Protein AF-A0A3R7XCB6-F1 (afdb_monomer)

Radius of gyration: 24.41 Å; Cα contacts (8 Å, |Δi|>4): 119; chains: 1; bounding box: 59×54×50 Å

Solvent-accessible surface area (backbone atoms only — not comparable to full-atom values): 9018 Å² total; per-residue (Å²): 135,62,72,48,78,48,76,48,64,90,47,89,61,41,38,38,42,35,37,28,46,83,88,40,79,77,45,79,50,74,48,49,70,89,58,87,79,68,81,88,69,86,73,88,60,43,81,72,49,77,38,75,93,75,46,28,32,34,28,41,63,86,56,99,66,63,44,82,44,51,55,91,78,55,62,70,84,78,52,98,64,59,69,76,59,45,52,54,50,53,52,52,50,51,52,51,52,52,53,51,51,50,53,54,52,57,53,54,58,56,54,61,73,59,65,83,75,71,89,82,81,93,74,92,78,85,83,76,78,74,66,65,64,61,67,70,72,70,76,122

Foldseek 3Di:
DDWDWDWDPVDVQKIKIFIDDPNHTPDIDMDGPVDDDPPPDDADWAFPAQDVVQCWTFIGRPDPGTDIGHVVNDQLVPDPDDPVVSVVVVVVVVVVVVVVVVVVVVVVVVVVVVVVPPPDDDDDDDDDPPPVVVVVPPDD

Nearest PDB structures (foldseek):
  6g63-assembly1_L  TM=7.373E-01  e=1.091E-05  Escherichia coli K-12
  6g63-assembly1_N  TM=7.487E-01  e=2.601E-05  Escherichia coli K-12
  2bx2-assembly1_L  TM=6.954E-01  e=1.838E-05  Escherichia coli
  2c4r-assembly1_L  TM=6.951E-01  e=3.279E-05  Escherichia coli
  5f6c-assembly1_B  TM=7.038E-01  e=5.212E-05  Escherichia coli K-12

Sequence (140 aa):
MKKSILVDAAHSEETRVLVLSENIIEELDFESTTKVQHKGNIYLAKVSRVEPSLRAAFVDYGNERHGFLPFSEIHPDYFQIPVSDKEKLIESTLKKNTINKEIESDLSTKKKSKNEKNENDEEEVSFNEQLNLKQASIRR

Secondary structure (DSSP, 8-state):
--EEEEEE-SSTTEEEEEEEETTEEEEEEEEETTS---TT-----EEEEEETTTTEEEEESSSSSPEEEEGGGS-GGGS-S-HHHHHHHHHHHHHHHHHHHHHHHHHHHHHHTTGGG-----------TTSHHHHSSS--

Mean predicted aligned error: 15.05 Å

pLDDT: mean 78.13, std 21.52, range [31.55, 97.75]

Structure (mmCIF, N/CA/C/O backbone):
data_AF-A0A3R7XCB6-F1
#
_entry.id   AF-A0A3R7XCB6-F1
#
loop_
_atom_site.group_PDB
_atom_site.id
_atom_site.type_symbol
_atom_site.label_atom_id
_atom_site.label_alt_id
_atom_site.label_comp_id
_atom_site.label_asym_id
_atom_site.label_entity_id
_atom_site.label_seq_id
_atom_site.pdbx_PDB_ins_code
_atom_site.Cartn_x
_atom_site.Cartn_y
_atom_site.Cartn_z
_atom_site.occupancy
_atom_site.B_iso_or_equiv
_atom_site.auth_seq_id
_atom_site.auth_comp_id
_atom_site.auth_asym_id
_atom_site.auth_atom_id
_atom_site.pdbx_PDB_model_num
ATOM 1 N N . MET A 1 1 ? 9.153 23.226 -25.471 1.00 76.88 1 MET A N 1
ATOM 2 C CA . MET A 1 1 ? 10.223 22.230 -25.259 1.00 76.88 1 MET A CA 1
ATOM 3 C C . MET A 1 1 ? 9.617 20.846 -25.390 1.00 76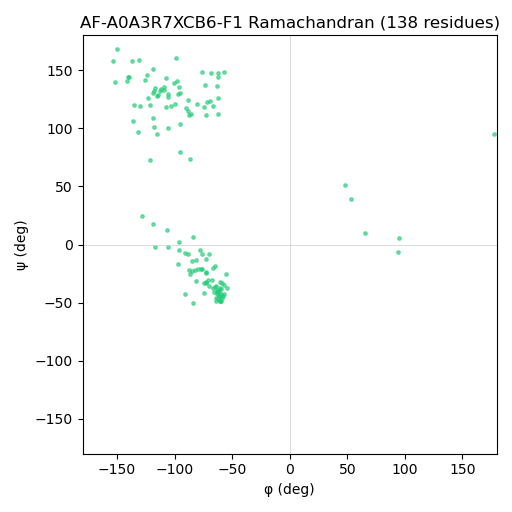.88 1 MET A C 1
ATOM 5 O O . MET A 1 1 ? 8.536 20.619 -24.852 1.00 76.88 1 MET A O 1
ATOM 9 N N . LYS A 1 2 ? 10.247 19.957 -26.159 1.00 88.19 2 LYS A N 1
ATOM 10 C CA . LYS A 1 2 ? 9.762 18.588 -26.358 1.00 88.19 2 LYS A CA 1
ATOM 11 C C . LYS A 1 2 ? 10.373 17.700 -25.279 1.00 88.19 2 LYS A C 1
ATOM 13 O O . LYS A 1 2 ? 11.591 17.556 -25.248 1.00 88.19 2 LYS A O 1
AT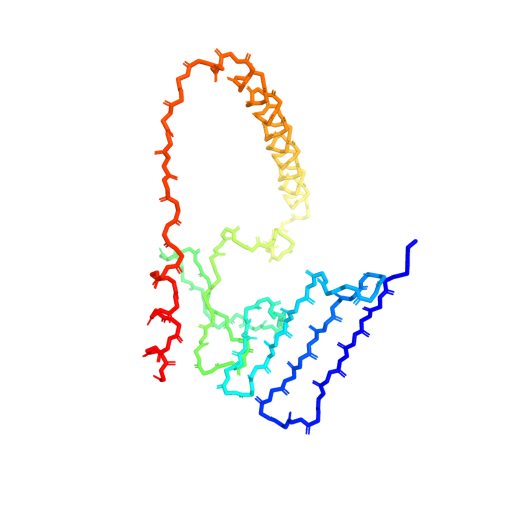OM 18 N N . LYS A 1 3 ? 9.522 17.112 -24.438 1.00 93.88 3 LYS A N 1
ATOM 19 C CA . LYS A 1 3 ? 9.913 16.036 -23.527 1.00 93.88 3 LYS A CA 1
ATOM 20 C C . LYS A 1 3 ? 9.549 14.689 -24.136 1.00 93.88 3 LYS A C 1
ATOM 22 O O . LYS A 1 3 ? 8.497 14.565 -24.767 1.00 93.88 3 LYS A O 1
ATOM 27 N N . SER A 1 4 ? 10.409 13.696 -23.974 1.00 94.19 4 SER A N 1
ATOM 28 C CA . SER A 1 4 ? 10.157 12.330 -24.438 1.00 94.19 4 SER A CA 1
ATOM 29 C C . SER A 1 4 ? 10.651 11.316 -23.424 1.00 94.19 4 SER A C 1
ATOM 31 O O . SER A 1 4 ? 11.691 11.528 -22.813 1.00 94.19 4 SER A O 1
ATOM 33 N N . ILE A 1 5 ? 9.922 10.211 -23.290 1.00 95.94 5 ILE A N 1
ATOM 34 C CA . ILE A 1 5 ? 10.299 9.081 -22.442 1.00 95.94 5 ILE A CA 1
ATOM 35 C C . ILE A 1 5 ? 10.781 7.950 -23.353 1.00 95.94 5 ILE A C 1
ATOM 37 O O . ILE A 1 5 ? 10.067 7.589 -24.291 1.00 95.94 5 ILE A O 1
ATOM 41 N N . LEU A 1 6 ? 11.976 7.411 -23.101 1.00 94.81 6 LEU A N 1
ATOM 42 C CA . LEU A 1 6 ? 12.482 6.202 -23.757 1.00 94.81 6 LEU A CA 1
ATOM 43 C C . LEU A 1 6 ? 12.514 5.055 -22.754 1.00 94.81 6 LEU A C 1
ATOM 45 O O . LEU A 1 6 ? 12.967 5.236 -21.627 1.00 94.81 6 LEU A O 1
ATOM 49 N N . VAL A 1 7 ? 12.054 3.883 -23.182 1.00 95.44 7 VAL A N 1
ATOM 50 C CA . VAL A 1 7 ? 12.048 2.661 -22.374 1.00 95.44 7 VAL A CA 1
ATOM 51 C C . VAL A 1 7 ? 12.850 1.602 -23.116 1.00 95.44 7 VAL A C 1
ATOM 53 O O . VAL A 1 7 ? 12.501 1.245 -24.242 1.00 95.44 7 VAL A O 1
ATOM 56 N N . ASP A 1 8 ? 13.918 1.120 -22.489 1.00 93.88 8 ASP A N 1
ATOM 57 C CA . ASP A 1 8 ? 14.719 -0.000 -22.971 1.00 93.88 8 ASP A CA 1
ATOM 58 C C . ASP A 1 8 ? 14.460 -1.226 -22.091 1.00 93.88 8 ASP A C 1
ATOM 60 O O . ASP A 1 8 ? 14.707 -1.209 -20.885 1.00 93.88 8 ASP A O 1
ATOM 64 N N . ALA A 1 9 ? 13.936 -2.275 -22.718 1.00 92.44 9 ALA A N 1
ATOM 65 C CA . ALA A 1 9 ? 13.635 -3.566 -22.106 1.00 92.44 9 ALA A CA 1
ATOM 66 C C . ALA A 1 9 ? 14.248 -4.723 -22.921 1.00 92.44 9 ALA A C 1
ATOM 68 O O . ALA A 1 9 ? 13.729 -5.840 -22.911 1.00 92.44 9 ALA A O 1
ATOM 69 N N . ALA A 1 10 ? 15.317 -4.459 -23.688 1.00 91.81 10 ALA A N 1
ATOM 70 C CA . ALA A 1 10 ? 15.975 -5.480 -24.505 1.00 91.81 10 ALA A CA 1
ATOM 71 C C . ALA A 1 10 ? 16.679 -6.555 -23.656 1.00 91.81 10 ALA A C 1
ATOM 73 O O . ALA A 1 10 ? 16.771 -7.713 -24.068 1.00 91.81 10 ALA A O 1
ATOM 74 N N . HIS A 1 11 ? 17.162 -6.183 -22.470 1.00 89.25 11 HIS A N 1
ATOM 75 C CA . HIS A 1 11 ? 17.780 -7.099 -21.518 1.00 89.25 11 HIS A CA 1
ATOM 76 C C . HIS A 1 11 ? 16.759 -7.540 -20.466 1.00 89.25 11 HIS A C 1
ATOM 78 O O . HIS A 1 11 ? 16.115 -6.724 -19.825 1.00 89.25 11 HIS A O 1
ATOM 84 N N . SER A 1 12 ? 16.623 -8.846 -20.234 1.00 85.69 12 SER A N 1
ATOM 85 C CA . SER A 1 12 ? 15.672 -9.378 -19.242 1.00 85.69 12 SER A CA 1
ATOM 86 C C . SER A 1 12 ? 16.096 -9.151 -17.785 1.00 85.69 12 SER A C 1
ATOM 88 O O . SER A 1 12 ? 15.325 -9.403 -16.860 1.00 85.69 12 SER A O 1
ATOM 90 N N . GLU A 1 13 ? 17.344 -8.744 -17.565 1.00 88.69 13 GLU A N 1
ATOM 91 C CA . GLU A 1 13 ? 17.924 -8.527 -16.236 1.00 88.69 13 GLU A CA 1
ATOM 92 C C . GLU A 1 13 ? 17.662 -7.111 -15.704 1.00 88.69 13 GLU A C 1
ATOM 94 O O . GLU A 1 13 ? 17.699 -6.891 -14.487 1.00 88.69 13 GLU A O 1
ATOM 99 N N . GLU A 1 14 ? 17.391 -6.163 -16.605 1.00 89.81 14 GLU A N 1
ATOM 100 C CA . GLU A 1 14 ? 17.209 -4.752 -16.288 1.00 89.81 14 GLU A CA 1
ATOM 101 C C . GLU A 1 14 ? 16.274 -4.056 -17.284 1.00 89.81 14 GLU A C 1
ATOM 103 O O . GLU A 1 14 ? 16.356 -4.258 -18.491 1.00 89.81 14 GLU A O 1
ATOM 108 N N . THR A 1 15 ? 15.406 -3.185 -16.782 1.00 91.69 15 THR A N 1
ATOM 109 C CA . THR A 1 15 ? 14.629 -2.249 -17.603 1.00 91.69 15 THR A CA 1
ATOM 110 C C . THR A 1 15 ? 15.097 -0.839 -17.297 1.00 91.69 15 THR A C 1
ATOM 112 O O . THR A 1 15 ? 15.230 -0.480 -16.128 1.00 91.69 15 THR A O 1
ATOM 115 N N . ARG A 1 16 ? 15.357 -0.032 -18.326 1.00 93.88 16 ARG A N 1
ATOM 116 C CA . ARG A 1 16 ? 15.856 1.343 -18.180 1.00 93.88 16 ARG A CA 1
ATOM 117 C C . ARG A 1 16 ? 14.840 2.327 -18.741 1.00 93.88 16 ARG A C 1
ATOM 119 O O . ARG A 1 16 ? 14.328 2.131 -19.843 1.00 93.88 16 ARG A O 1
ATOM 126 N N . VAL A 1 17 ? 14.573 3.395 -18.002 1.00 93.94 17 VAL A N 1
ATOM 127 C CA . VAL A 1 17 ? 13.654 4.465 -18.395 1.00 93.94 17 VAL A CA 1
ATOM 128 C C . VAL A 1 17 ? 14.405 5.790 -18.374 1.00 93.94 17 VAL A C 1
ATOM 130 O O . VAL A 1 17 ? 15.026 6.154 -17.381 1.00 93.94 17 VAL A O 1
ATOM 133 N N . LEU A 1 18 ? 14.354 6.508 -19.490 1.00 95.44 18 LEU A N 1
ATOM 134 C CA . LEU A 1 18 ? 15.014 7.795 -19.690 1.00 95.44 18 LEU A CA 1
ATOM 135 C C . LEU A 1 18 ? 13.965 8.870 -19.946 1.00 95.44 18 LEU A C 1
ATOM 137 O O . LEU A 1 18 ? 13.124 8.706 -20.833 1.00 95.44 18 LEU A O 1
ATOM 141 N N . VAL A 1 19 ? 14.067 10.000 -19.254 1.00 95.19 19 VAL A N 1
ATOM 142 C CA . VAL A 1 19 ? 13.328 11.222 -19.588 1.00 95.19 19 VAL A CA 1
ATOM 143 C C . VAL A 1 19 ? 14.285 12.185 -20.278 1.00 95.19 19 VAL A C 1
ATOM 145 O O . VAL A 1 19 ? 15.302 12.597 -19.723 1.00 95.19 19 VAL A O 1
ATOM 148 N N . LEU A 1 20 ? 13.956 12.538 -21.516 1.00 95.19 20 LEU A N 1
ATOM 149 C CA . LEU A 1 20 ? 14.720 13.457 -22.347 1.00 95.19 20 LEU A CA 1
ATOM 150 C C . LEU A 1 20 ? 13.988 14.787 -22.484 1.00 95.19 20 LEU A C 1
ATOM 152 O O . LEU A 1 20 ? 12.771 14.814 -22.685 1.00 95.19 20 LEU A O 1
ATOM 156 N N . SER A 1 21 ? 14.753 15.868 -22.510 1.00 94.50 21 SER A N 1
ATOM 157 C CA . SER A 1 21 ? 14.320 17.201 -22.914 1.00 94.50 21 SER A CA 1
ATOM 158 C C . SER A 1 21 ? 15.321 17.728 -23.932 1.00 94.50 21 SER A C 1
ATOM 160 O O . SER A 1 21 ? 16.512 17.785 -23.654 1.00 94.50 21 SER A O 1
ATOM 162 N N . GLU A 1 22 ? 14.866 18.025 -25.150 1.00 92.44 22 GLU A N 1
ATOM 163 C CA . GLU A 1 22 ? 15.745 18.505 -26.237 1.00 92.44 22 GLU A CA 1
ATOM 164 C C . GLU A 1 22 ? 16.964 17.595 -26.498 1.00 92.44 22 GLU A C 1
ATOM 166 O O . GLU A 1 22 ? 18.069 18.061 -26.753 1.00 92.44 22 GLU A O 1
ATOM 171 N N . ASN A 1 23 ? 16.751 16.274 -26.429 1.00 87.31 23 ASN A N 1
ATOM 172 C CA . ASN A 1 23 ? 17.786 15.240 -26.568 1.00 87.31 23 ASN A CA 1
ATOM 173 C C . ASN A 1 23 ? 18.855 15.232 -25.456 1.00 87.31 23 ASN A C 1
ATOM 175 O O . ASN A 1 23 ? 19.818 14.472 -25.550 1.00 87.31 23 ASN A O 1
ATOM 179 N N . ILE A 1 24 ? 18.658 16.003 -24.386 1.00 91.88 24 ILE A N 1
ATOM 180 C CA . ILE A 1 24 ? 19.446 15.953 -23.154 1.00 91.88 24 ILE A CA 1
ATOM 181 C C . ILE A 1 24 ? 18.708 15.070 -22.146 1.00 91.88 24 ILE A C 1
ATOM 183 O O . ILE A 1 24 ? 17.489 15.168 -22.002 1.00 91.88 24 ILE A O 1
ATOM 187 N N . ILE A 1 25 ? 19.439 14.188 -21.465 1.00 93.75 25 ILE A N 1
ATOM 188 C CA . ILE A 1 25 ? 18.891 13.336 -20.403 1.00 93.75 25 ILE A CA 1
ATOM 189 C C . ILE A 1 25 ? 18.658 14.206 -19.167 1.00 93.75 25 ILE A C 1
ATOM 191 O O . ILE A 1 25 ? 19.606 14.777 -18.633 1.00 93.75 25 ILE A O 1
ATOM 195 N N . GLU A 1 26 ? 17.405 14.305 -18.727 1.00 94.19 26 GLU A N 1
ATOM 196 C CA . GLU A 1 26 ? 17.048 14.951 -17.458 1.00 94.19 26 GLU A CA 1
ATOM 197 C C . GLU A 1 26 ? 17.023 13.931 -16.312 1.00 94.19 26 GLU A C 1
ATOM 199 O O . GLU A 1 26 ? 17.527 14.214 -15.229 1.00 94.19 26 GLU A O 1
ATOM 204 N N . GLU A 1 27 ? 16.463 12.742 -16.553 1.00 94.25 27 GLU A N 1
ATOM 205 C CA . GLU A 1 27 ? 16.275 11.697 -15.542 1.00 94.25 27 GLU A CA 1
ATOM 206 C C . GLU A 1 27 ? 16.540 10.314 -16.151 1.00 94.25 27 GLU A C 1
ATOM 208 O O . GLU A 1 27 ? 16.193 10.051 -17.308 1.00 94.25 27 GLU A O 1
ATOM 213 N N . LEU A 1 28 ? 17.179 9.443 -15.372 1.00 93.06 28 LEU A N 1
ATOM 214 C CA . LEU A 1 28 ? 17.452 8.052 -15.715 1.00 93.06 28 LEU A CA 1
ATOM 215 C C . LEU A 1 28 ? 17.112 7.188 -14.505 1.00 93.06 28 LEU A C 1
ATOM 217 O O . LEU A 1 28 ? 17.756 7.315 -13.465 1.00 93.06 28 LEU A O 1
ATOM 221 N N . ASP A 1 29 ? 16.181 6.265 -14.700 1.00 91.38 29 ASP A N 1
ATOM 222 C CA . ASP A 1 29 ? 15.845 5.217 -13.744 1.00 91.38 29 ASP A CA 1
ATOM 223 C C . ASP A 1 29 ? 16.097 3.841 -14.358 1.00 91.38 29 ASP A C 1
ATOM 225 O O . ASP A 1 29 ? 15.989 3.639 -15.572 1.00 91.38 29 ASP A O 1
ATOM 229 N N . PHE A 1 30 ? 16.424 2.868 -13.511 1.00 89.56 30 PHE A N 1
ATOM 230 C CA . PHE A 1 30 ? 16.522 1.472 -13.914 1.00 89.56 30 PHE A CA 1
ATOM 231 C C . PHE A 1 30 ? 15.928 0.554 -12.848 1.00 89.56 30 PHE A C 1
ATOM 233 O O . PHE A 1 30 ? 16.070 0.783 -11.646 1.00 89.56 30 PHE A O 1
ATOM 240 N N . GLU A 1 31 ? 15.288 -0.514 -13.298 1.00 88.75 31 GLU A N 1
ATOM 241 C CA . GLU A 1 31 ? 14.737 -1.568 -12.458 1.00 88.75 31 GLU A CA 1
ATOM 242 C C . GLU A 1 31 ? 15.480 -2.871 -12.755 1.00 88.75 31 GLU A C 1
ATOM 244 O O . GLU A 1 31 ? 15.606 -3.259 -13.914 1.00 88.75 31 GLU A O 1
ATOM 249 N N . SER A 1 32 ? 15.992 -3.542 -11.719 1.00 86.31 32 SER A N 1
ATOM 250 C CA . SER A 1 32 ? 16.634 -4.855 -11.855 1.00 86.31 32 SER A CA 1
ATOM 251 C C . SER A 1 32 ? 15.684 -5.969 -11.439 1.00 86.31 32 SER A C 1
ATOM 253 O O . SER A 1 32 ? 15.053 -5.899 -10.384 1.00 86.31 32 SER A O 1
ATOM 255 N N . THR A 1 33 ? 15.691 -7.064 -12.195 1.00 80.88 33 THR A N 1
ATOM 256 C CA . THR A 1 33 ? 14.881 -8.262 -11.917 1.00 80.88 33 THR A CA 1
ATOM 257 C C . THR A 1 33 ? 15.273 -8.960 -10.605 1.00 80.88 33 THR A C 1
ATOM 259 O O . THR A 1 33 ? 14.502 -9.737 -10.045 1.00 80.88 33 THR A O 1
ATOM 262 N N . THR A 1 34 ? 16.465 -8.682 -10.069 1.00 81.44 34 THR A N 1
ATOM 263 C CA . THR A 1 34 ? 16.975 -9.336 -8.850 1.00 81.44 34 THR A CA 1
ATOM 264 C C . THR A 1 34 ? 16.287 -8.882 -7.563 1.00 81.44 34 THR A C 1
ATOM 266 O O . THR A 1 34 ? 16.290 -9.628 -6.580 1.00 81.44 34 THR A O 1
ATOM 269 N N . LYS A 1 35 ? 15.687 -7.684 -7.532 1.00 79.12 35 LYS A N 1
ATOM 270 C CA . LYS A 1 35 ? 15.085 -7.126 -6.316 1.00 79.12 35 LYS A CA 1
ATOM 271 C C . LYS A 1 35 ? 13.732 -6.496 -6.604 1.00 79.12 35 LYS A C 1
ATOM 273 O O . LYS A 1 35 ? 13.648 -5.374 -7.087 1.00 79.12 35 LYS A O 1
ATOM 278 N N . VAL A 1 36 ? 12.676 -7.178 -6.176 1.00 80.19 36 VAL A N 1
ATOM 279 C CA . VAL A 1 36 ? 11.317 -6.639 -6.245 1.00 80.19 36 VAL A CA 1
ATOM 280 C C . VAL A 1 36 ? 11.143 -5.530 -5.206 1.00 80.19 36 VAL A C 1
ATOM 282 O O . VAL A 1 36 ? 11.337 -5.736 -4.002 1.00 80.19 36 VAL A O 1
ATOM 285 N N . GLN A 1 37 ? 10.766 -4.336 -5.659 1.00 84.00 37 GLN A N 1
ATOM 286 C CA . GLN A 1 37 ? 10.427 -3.223 -4.783 1.00 84.00 37 GLN A CA 1
ATOM 287 C C . GLN A 1 37 ? 8.942 -3.288 -4.410 1.00 84.00 37 GLN A C 1
ATOM 289 O O . GLN A 1 37 ? 8.064 -3.057 -5.228 1.00 84.00 37 GLN A O 1
ATOM 294 N N . HIS A 1 38 ? 8.648 -3.574 -3.141 1.00 85.56 38 HIS A N 1
ATOM 295 C CA . HIS A 1 38 ? 7.270 -3.561 -2.625 1.00 85.56 38 HIS A CA 1
ATOM 296 C C . HIS A 1 38 ? 6.840 -2.202 -2.053 1.00 85.56 38 HIS A C 1
ATOM 298 O O . HIS A 1 38 ? 5.686 -2.007 -1.672 1.00 85.56 38 HIS A O 1
ATOM 304 N N . LYS A 1 39 ? 7.777 -1.253 -1.942 1.00 90.00 39 LYS A N 1
ATOM 305 C CA . LYS A 1 39 ? 7.512 0.075 -1.384 1.00 90.00 39 LYS A CA 1
ATOM 306 C C . LYS A 1 39 ? 6.614 0.864 -2.337 1.00 90.00 39 LYS A C 1
ATOM 308 O O . LYS A 1 39 ? 7.008 1.106 -3.469 1.00 90.00 39 LYS A O 1
ATOM 313 N N . GLY A 1 40 ? 5.476 1.335 -1.831 1.00 92.50 40 GLY A N 1
ATOM 314 C CA . GLY A 1 40 ? 4.500 2.120 -2.596 1.00 92.50 40 GLY A CA 1
ATOM 315 C C . GLY A 1 40 ? 3.382 1.283 -3.218 1.00 92.50 40 GLY A C 1
ATOM 316 O O . GLY A 1 40 ? 2.418 1.848 -3.725 1.00 92.50 40 GLY A O 1
ATOM 317 N N . ASN A 1 41 ? 3.467 -0.046 -3.130 1.00 94.31 41 ASN A N 1
ATOM 318 C CA . ASN A 1 41 ? 2.419 -0.923 -3.629 1.00 9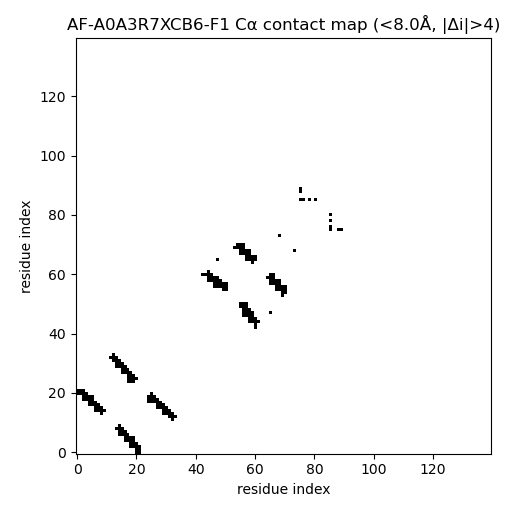4.31 41 ASN A CA 1
ATOM 319 C C . ASN A 1 41 ? 1.145 -0.799 -2.785 1.00 94.31 41 ASN A C 1
ATOM 321 O O . ASN A 1 41 ? 1.196 -0.602 -1.568 1.00 94.31 41 ASN A O 1
ATOM 325 N N . ILE A 1 42 ? 0.001 -0.967 -3.446 1.00 95.88 42 ILE A N 1
ATOM 326 C CA . ILE A 1 42 ? -1.325 -0.906 -2.833 1.00 95.88 42 ILE A CA 1
ATOM 327 C C . ILE A 1 42 ? -1.951 -2.294 -2.918 1.00 95.88 42 ILE A C 1
ATOM 329 O O . ILE A 1 42 ? -2.003 -2.895 -3.990 1.00 95.88 42 ILE A O 1
ATOM 333 N N . TYR A 1 43 ? -2.439 -2.788 -1.783 1.00 95.94 43 TYR A N 1
ATOM 334 C CA . TYR A 1 43 ? -3.015 -4.121 -1.658 1.00 95.94 43 TYR A CA 1
ATOM 335 C C . TYR A 1 43 ? -4.424 -4.045 -1.076 1.00 95.94 43 TYR A C 1
ATOM 337 O O . TYR A 1 43 ? -4.674 -3.293 -0.133 1.00 95.94 43 TYR A O 1
ATOM 345 N N . LEU A 1 44 ? -5.326 -4.885 -1.587 1.00 96.62 44 LEU A N 1
ATOM 346 C CA . LEU A 1 44 ? -6.506 -5.286 -0.829 1.00 96.62 44 LEU A CA 1
ATOM 347 C C . LEU A 1 44 ? -6.074 -6.384 0.141 1.00 96.62 44 LEU A C 1
ATOM 349 O O . LEU A 1 44 ? -5.566 -7.420 -0.280 1.00 96.62 44 LEU A O 1
ATOM 353 N N . ALA A 1 45 ? -6.259 -6.145 1.431 1.00 96.56 45 ALA A N 1
ATOM 354 C CA . ALA A 1 45 ? -5.669 -6.968 2.471 1.00 96.56 45 ALA A CA 1
ATOM 355 C C . ALA A 1 45 ? -6.681 -7.261 3.587 1.00 96.56 45 ALA A C 1
ATOM 357 O O . ALA A 1 45 ? -7.664 -6.535 3.761 1.00 96.56 45 ALA A O 1
ATOM 358 N N . LYS A 1 46 ? -6.452 -8.335 4.347 1.00 97.06 46 LYS A N 1
ATOM 359 C CA . LYS A 1 46 ? -7.335 -8.766 5.438 1.00 97.06 46 LYS A CA 1
ATOM 360 C C . LYS A 1 46 ? -6.647 -8.579 6.784 1.00 97.06 46 LYS A C 1
ATOM 362 O O . LYS A 1 46 ? -5.504 -8.984 6.965 1.00 97.06 46 LYS A O 1
ATOM 367 N N . VAL A 1 47 ? -7.353 -8.016 7.763 1.00 97.00 47 VAL A N 1
ATOM 368 C CA . VAL A 1 47 ? -6.844 -7.953 9.140 1.00 97.00 47 VAL A CA 1
ATOM 369 C C . VAL A 1 47 ? -6.754 -9.374 9.704 1.00 97.00 47 VAL A C 1
ATOM 371 O O . VAL A 1 47 ? -7.761 -10.076 9.787 1.00 97.00 47 VAL A O 1
ATOM 374 N N . SER A 1 48 ? -5.542 -9.792 10.069 1.00 96.44 48 SER A N 1
ATOM 375 C CA . SER A 1 48 ? -5.245 -11.108 10.647 1.00 96.44 48 SER A CA 1
ATOM 376 C C . SER A 1 48 ? -5.499 -11.101 12.156 1.00 96.44 48 SER A C 1
ATOM 378 O O . SER A 1 48 ? -6.249 -11.927 12.672 1.00 96.44 48 SER A O 1
ATOM 380 N N . ARG A 1 49 ? -4.940 -10.112 12.867 1.00 96.19 49 ARG A N 1
ATOM 381 C CA . ARG A 1 49 ? -5.177 -9.898 14.303 1.00 96.19 49 ARG A CA 1
ATOM 382 C C . ARG A 1 49 ? -4.993 -8.437 14.698 1.00 96.19 49 ARG A C 1
ATOM 384 O O . ARG A 1 49 ? -4.285 -7.694 14.020 1.00 96.19 49 ARG A O 1
ATOM 391 N N . VAL A 1 50 ? -5.599 -8.047 15.816 1.00 97.06 50 VAL A N 1
ATOM 392 C CA . VAL A 1 50 ? -5.453 -6.718 16.426 1.00 97.06 50 VAL A CA 1
ATOM 393 C C . VAL A 1 50 ? -4.642 -6.858 17.710 1.00 97.06 50 VAL A C 1
ATOM 395 O O . VAL A 1 50 ? -4.937 -7.729 18.522 1.00 97.06 50 VAL A O 1
ATOM 398 N N . GLU A 1 51 ? -3.643 -5.998 17.894 1.00 97.38 51 GLU A N 1
ATOM 399 C CA . GLU A 1 51 ? -2.756 -5.972 19.061 1.00 97.38 51 GLU A CA 1
ATOM 400 C C . GLU A 1 51 ? -2.949 -4.662 19.841 1.00 97.38 51 GLU A C 1
ATOM 402 O O . GLU A 1 51 ? -2.324 -3.644 19.515 1.00 97.38 51 GLU A O 1
ATOM 407 N N . PRO A 1 52 ? -3.796 -4.649 20.891 1.00 96.38 52 PRO A N 1
ATOM 408 C CA . PRO A 1 52 ? -4.068 -3.442 21.672 1.00 96.38 52 PRO A CA 1
ATOM 409 C C . PRO A 1 52 ? -2.816 -2.871 22.339 1.00 96.38 52 PRO A C 1
ATOM 411 O O . PRO A 1 52 ? -2.640 -1.655 22.368 1.00 96.38 52 PRO A O 1
ATOM 414 N N . SER A 1 53 ? -1.922 -3.744 22.814 1.00 97.00 53 SER A N 1
ATOM 415 C CA . SER A 1 53 ? -0.666 -3.362 23.469 1.00 97.00 53 SER A CA 1
ATOM 416 C C . SER A 1 53 ? 0.238 -2.536 22.556 1.00 97.00 53 SER A C 1
ATOM 418 O O . SER A 1 53 ? 0.856 -1.574 23.002 1.00 97.00 53 SER A O 1
ATOM 420 N N . LEU A 1 54 ? 0.284 -2.884 21.267 1.00 96.19 54 LEU A N 1
ATOM 421 C CA . LEU A 1 54 ? 1.054 -2.156 20.256 1.00 96.19 54 LEU A CA 1
ATOM 422 C C . LEU A 1 54 ? 0.258 -1.011 19.620 1.00 96.19 54 LEU A C 1
ATOM 424 O O . LEU A 1 54 ? 0.820 -0.242 18.845 1.00 96.19 54 LEU A O 1
ATOM 428 N N . ARG A 1 55 ? -1.044 -0.909 19.922 1.00 96.12 55 ARG A N 1
ATOM 429 C CA . ARG A 1 55 ? -2.001 -0.025 19.240 1.00 96.12 55 ARG A CA 1
ATOM 430 C C . ARG A 1 55 ? -1.879 -0.166 17.720 1.00 96.12 55 ARG A C 1
ATOM 432 O O . ARG A 1 55 ? -1.704 0.816 17.000 1.00 96.12 55 ARG A O 1
ATOM 439 N N . ALA A 1 56 ? -1.933 -1.407 17.247 1.00 97.44 56 ALA A N 1
ATOM 440 C CA . ALA A 1 56 ? -1.724 -1.753 15.847 1.00 97.44 56 ALA A CA 1
ATOM 441 C C . ALA A 1 56 ? -2.524 -2.999 15.447 1.00 97.44 56 ALA A C 1
ATOM 443 O O . ALA A 1 56 ? -3.044 -3.730 16.292 1.00 97.44 56 ALA A O 1
ATOM 444 N N . ALA A 1 57 ? -2.598 -3.254 14.147 1.00 97.56 57 ALA A N 1
ATOM 445 C CA . ALA A 1 57 ? -3.147 -4.470 13.573 1.00 97.56 57 ALA A CA 1
ATOM 446 C C . ALA A 1 57 ? -2.110 -5.140 12.668 1.00 97.56 57 ALA A C 1
ATOM 448 O O . ALA A 1 57 ? -1.327 -4.472 11.993 1.00 97.56 57 ALA A O 1
ATOM 449 N N . PHE A 1 58 ? -2.116 -6.470 12.642 1.00 97.75 58 PHE A N 1
ATOM 450 C CA . PHE A 1 58 ? -1.366 -7.241 11.659 1.00 97.75 58 PHE A CA 1
ATOM 451 C C . PHE A 1 58 ? -2.278 -7.591 10.490 1.00 97.75 58 PHE A C 1
ATOM 453 O O . PHE A 1 58 ? -3.386 -8.095 10.689 1.00 97.75 58 PHE A O 1
ATOM 460 N N . VAL A 1 59 ? -1.807 -7.326 9.275 1.00 97.69 59 VAL A N 1
ATOM 461 C CA . VAL A 1 59 ? -2.592 -7.442 8.045 1.00 97.69 59 VAL A CA 1
ATOM 462 C C . VAL A 1 59 ? -1.955 -8.478 7.125 1.00 97.69 59 VAL A C 1
ATOM 464 O O . VAL A 1 59 ? -0.753 -8.441 6.869 1.00 97.69 59 VAL A O 1
ATOM 467 N N . ASP A 1 60 ? -2.760 -9.403 6.623 1.00 97.38 60 ASP A N 1
ATOM 468 C CA . ASP A 1 60 ? -2.373 -10.317 5.558 1.00 97.38 60 ASP A CA 1
ATOM 469 C C . ASP A 1 60 ? -2.665 -9.676 4.196 1.00 97.38 60 ASP A C 1
ATOM 471 O O . ASP A 1 60 ? -3.818 -9.402 3.857 1.00 97.38 60 ASP A O 1
ATOM 475 N N . TYR A 1 61 ? -1.599 -9.410 3.445 1.00 96.00 61 TYR A N 1
ATOM 476 C CA . TYR A 1 61 ? -1.625 -8.804 2.113 1.00 96.00 61 TYR A CA 1
ATOM 477 C C . TYR A 1 61 ? -1.031 -9.736 1.039 1.00 96.00 61 TYR A C 1
ATOM 479 O O . TYR A 1 61 ? -0.678 -9.275 -0.044 1.00 96.00 61 TYR A O 1
ATOM 487 N N . GLY A 1 62 ? -0.917 -11.041 1.333 1.00 93.75 62 GLY A N 1
ATOM 488 C CA . GLY A 1 62 ? -0.452 -12.062 0.383 1.00 93.75 62 GLY A CA 1
ATOM 489 C C . GLY A 1 62 ? 1.043 -12.399 0.442 1.00 93.75 62 GLY A C 1
ATOM 490 O O . GLY A 1 62 ? 1.514 -13.186 -0.373 1.00 93.75 62 GLY A O 1
ATOM 491 N N . ASN A 1 63 ? 1.786 -11.840 1.401 1.00 90.94 63 ASN A N 1
ATOM 492 C CA . ASN A 1 63 ? 3.189 -12.181 1.661 1.00 90.94 63 ASN A CA 1
ATOM 493 C C . ASN A 1 63 ? 3.332 -13.165 2.833 1.00 90.94 63 ASN A C 1
ATOM 495 O O . ASN A 1 63 ? 2.470 -13.240 3.704 1.00 90.94 63 ASN A O 1
ATOM 499 N N . GLU A 1 64 ? 4.477 -13.858 2.906 1.00 91.50 64 GLU A N 1
ATOM 500 C CA . GLU A 1 64 ? 4.789 -14.819 3.984 1.00 91.50 64 GLU A CA 1
ATOM 501 C C . GLU A 1 64 ? 4.729 -14.178 5.383 1.00 91.50 64 GLU A C 1
ATOM 503 O O . GLU A 1 64 ? 4.307 -14.801 6.356 1.00 91.50 64 GLU A O 1
ATOM 508 N N . ARG A 1 65 ? 5.124 -12.903 5.490 1.00 94.00 65 ARG A N 1
ATOM 509 C CA . ARG A 1 65 ? 5.053 -12.128 6.732 1.00 94.00 65 ARG A CA 1
ATOM 510 C C . ARG A 1 65 ? 3.920 -11.120 6.666 1.00 94.00 65 ARG A C 1
ATOM 512 O O . ARG A 1 65 ? 3.848 -10.311 5.741 1.00 94.00 65 ARG A O 1
ATOM 519 N N . HIS A 1 66 ? 3.091 -11.117 7.705 1.00 96.69 66 HIS A N 1
ATOM 520 C CA . HIS A 1 66 ? 2.042 -10.118 7.860 1.00 96.69 66 HIS A CA 1
ATOM 521 C C . HIS A 1 66 ? 2.619 -8.707 7.978 1.00 96.69 66 HIS A C 1
ATOM 523 O O . HIS A 1 66 ? 3.669 -8.481 8.585 1.00 96.69 66 HIS A O 1
ATOM 529 N N . GLY A 1 67 ? 1.895 -7.755 7.403 1.00 96.00 67 GLY A N 1
ATOM 530 C CA . GLY A 1 67 ? 2.198 -6.338 7.476 1.00 96.00 67 GLY A CA 1
ATOM 531 C C . GLY A 1 67 ? 1.812 -5.794 8.840 1.00 96.00 67 GLY A C 1
ATOM 532 O O . GLY A 1 67 ? 0.866 -6.270 9.465 1.00 96.00 67 GLY A O 1
ATOM 533 N N . PHE A 1 68 ? 2.547 -4.794 9.302 1.00 97.31 68 PHE A N 1
ATOM 534 C CA . PHE A 1 68 ? 2.248 -4.077 10.531 1.00 97.31 68 PHE A CA 1
ATOM 535 C C . PHE A 1 68 ? 1.544 -2.767 10.181 1.00 97.31 68 PHE A C 1
ATOM 537 O O . PHE A 1 68 ? 2.103 -1.952 9.449 1.00 97.31 68 PHE A O 1
ATOM 544 N N . LEU A 1 69 ? 0.330 -2.574 10.694 1.00 97.38 69 LEU A N 1
ATOM 545 C CA . LEU A 1 69 ? -0.483 -1.383 10.466 1.00 97.38 69 LEU A CA 1
ATOM 546 C C . LEU A 1 69 ? -0.745 -0.671 11.804 1.00 97.38 69 LEU A C 1
ATOM 548 O O . LEU A 1 69 ? -1.596 -1.121 12.578 1.00 97.38 69 LEU A O 1
ATOM 552 N N . PRO A 1 70 ? -0.021 0.419 12.111 1.00 97.62 70 PRO A N 1
ATOM 553 C CA . PRO A 1 70 ? -0.266 1.225 13.303 1.00 97.62 70 PRO A CA 1
ATOM 554 C C . PRO A 1 70 ? -1.661 1.851 13.282 1.00 97.62 70 PRO A C 1
ATOM 556 O O . PRO A 1 70 ? -2.144 2.259 12.229 1.00 97.62 70 PRO A O 1
ATOM 559 N N . PHE A 1 71 ? -2.283 2.021 14.450 1.00 94.75 71 PHE A N 1
ATOM 560 C CA . PHE A 1 71 ? -3.608 2.643 14.549 1.00 94.75 71 PHE A CA 1
ATOM 561 C C . PHE A 1 71 ? -3.645 4.087 14.019 1.00 94.75 71 PHE A C 1
ATOM 563 O O . PHE A 1 71 ? -4.653 4.505 13.459 1.00 94.75 71 PHE A O 1
ATOM 570 N N . SER A 1 72 ? -2.549 4.840 14.158 1.00 93.56 72 SER A N 1
ATOM 571 C CA . SER A 1 72 ? -2.439 6.222 13.666 1.00 93.56 72 SER A CA 1
ATOM 572 C C . SER A 1 72 ? -2.472 6.351 12.142 1.00 93.56 72 SER A C 1
ATOM 574 O O . SER A 1 72 ? -2.765 7.432 11.647 1.00 93.56 72 SER A O 1
ATOM 576 N N . GLU A 1 73 ? -2.178 5.273 11.414 1.00 94.56 73 GLU A N 1
ATOM 577 C CA . GLU A 1 73 ? -2.125 5.238 9.944 1.00 94.56 73 GLU A CA 1
ATOM 578 C C . GLU A 1 73 ? -3.441 4.724 9.325 1.00 94.56 73 GLU A C 1
ATOM 580 O O . GLU A 1 73 ? -3.555 4.567 8.110 1.00 94.56 73 GLU A O 1
ATOM 585 N N . ILE A 1 74 ? -4.455 4.430 10.147 1.00 94.25 74 ILE A N 1
ATOM 586 C CA . ILE A 1 74 ? -5.754 3.947 9.673 1.00 94.25 74 ILE A CA 1
ATOM 587 C C . ILE A 1 74 ? -6.659 5.143 9.376 1.00 94.25 74 ILE A C 1
ATOM 589 O O . ILE A 1 74 ? -6.936 5.962 10.252 1.00 94.25 74 ILE A O 1
ATOM 593 N N . HIS A 1 75 ? -7.174 5.215 8.147 1.00 91.38 75 HIS A N 1
ATOM 594 C CA . HIS A 1 75 ? -8.119 6.262 7.765 1.00 91.38 75 HIS A CA 1
ATOM 595 C C . HIS A 1 75 ? -9.431 6.159 8.580 1.00 91.38 75 HIS A C 1
ATOM 597 O O . HIS A 1 75 ? -9.963 5.049 8.708 1.00 91.38 75 HIS A O 1
ATOM 603 N N . PRO A 1 76 ? -10.005 7.277 9.082 1.00 89.75 76 PRO A N 1
ATOM 604 C CA . PRO A 1 76 ? -11.214 7.268 9.917 1.00 89.75 76 PRO A CA 1
ATOM 605 C C . PRO A 1 76 ? -12.431 6.569 9.299 1.00 89.75 76 PRO A C 1
ATOM 607 O O . PRO A 1 76 ? -13.286 6.062 10.025 1.00 89.75 76 PRO A O 1
ATOM 610 N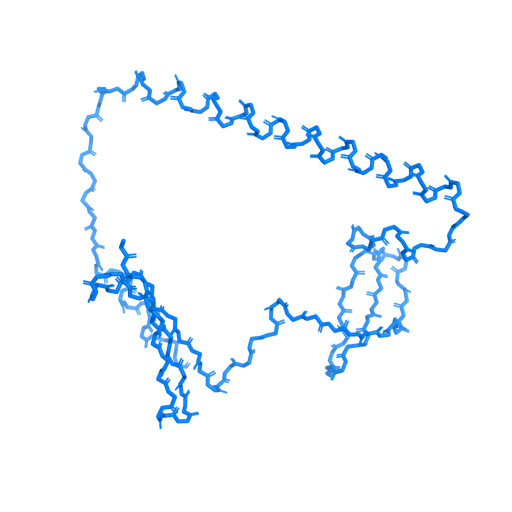 N . ASP A 1 77 ? -12.510 6.490 7.969 1.00 89.19 77 ASP A N 1
ATOM 611 C CA . ASP A 1 77 ? -13.603 5.794 7.276 1.00 89.19 77 ASP A CA 1
ATOM 612 C C . ASP A 1 77 ? -13.707 4.319 7.672 1.00 89.19 77 ASP A C 1
ATOM 614 O O . ASP A 1 77 ? -14.817 3.787 7.779 1.00 89.19 77 ASP A O 1
ATOM 618 N 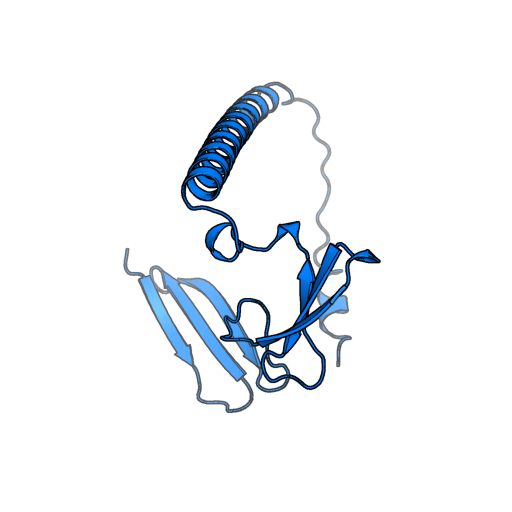N . TYR A 1 78 ? -12.568 3.686 7.969 1.00 92.12 78 TYR A N 1
ATOM 619 C CA . TYR A 1 78 ? -12.497 2.293 8.405 1.00 92.12 78 TYR A CA 1
ATOM 620 C C . TYR A 1 78 ? -12.916 2.089 9.866 1.00 92.12 78 TYR A C 1
ATOM 622 O O . TYR A 1 78 ? -13.059 0.947 10.307 1.00 92.12 78 TYR A O 1
ATOM 630 N N . PHE A 1 79 ? -13.135 3.157 10.639 1.00 91.94 79 PHE A N 1
ATOM 631 C CA . PHE A 1 79 ? -13.571 3.024 12.025 1.00 91.94 79 PHE A CA 1
ATOM 632 C C . PHE A 1 79 ? -15.034 2.595 12.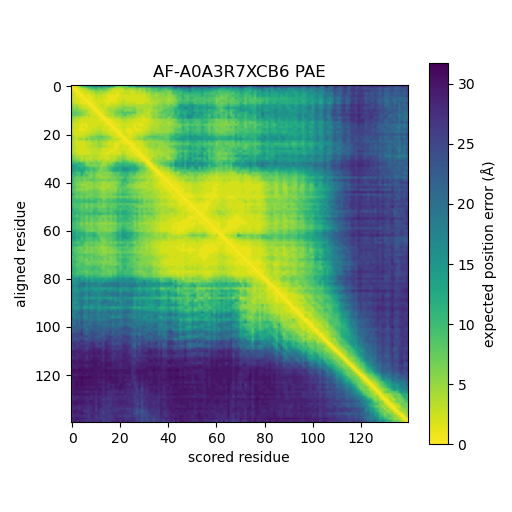094 1.00 91.94 79 PHE A C 1
ATOM 634 O O . PHE A 1 79 ? -15.903 3.104 11.385 1.00 91.94 79 PHE A O 1
ATOM 641 N N . GLN A 1 80 ? -15.330 1.662 12.991 1.00 88.88 80 GLN A N 1
ATOM 642 C CA . GLN A 1 80 ? -16.697 1.233 13.272 1.00 88.88 80 GLN A CA 1
ATOM 643 C C . GLN A 1 80 ? -17.305 2.149 14.337 1.00 88.88 80 GLN A C 1
ATOM 645 O O . GLN A 1 80 ? -17.425 1.780 15.500 1.00 88.88 80 GLN A O 1
ATOM 650 N N . ILE A 1 81 ? -17.634 3.377 13.937 1.00 89.94 81 ILE A N 1
ATOM 651 C CA . ILE A 1 81 ? -18.259 4.394 14.792 1.00 89.94 81 ILE A CA 1
ATOM 652 C C . ILE A 1 81 ? -19.477 5.017 14.087 1.00 89.94 81 ILE A C 1
ATOM 654 O O . ILE A 1 81 ? -19.565 4.941 12.855 1.00 89.94 81 ILE A O 1
ATOM 658 N N . PRO A 1 82 ? -20.415 5.630 14.832 1.00 91.69 82 PRO A N 1
ATOM 659 C CA . PRO A 1 82 ? -21.560 6.327 14.252 1.00 91.69 82 PRO A CA 1
ATOM 660 C C . PRO A 1 82 ? -21.144 7.433 13.273 1.00 91.69 82 PRO A C 1
ATOM 662 O O . PRO A 1 82 ? -20.117 8.087 13.455 1.00 91.69 82 PRO A O 1
ATOM 665 N N . VAL A 1 83 ? -21.975 7.681 12.255 1.00 85.56 83 VAL A N 1
ATOM 666 C CA . VAL A 1 83 ? -21.681 8.637 11.167 1.00 85.56 83 VAL A CA 1
ATOM 667 C C . VAL A 1 83 ? -21.398 10.049 11.698 1.00 85.56 83 VAL A C 1
ATOM 669 O O . VAL A 1 83 ? -20.408 10.655 11.303 1.00 85.56 83 VAL A O 1
ATOM 672 N N . SER A 1 84 ? -22.178 10.517 12.680 1.00 86.31 84 SER A N 1
ATOM 673 C CA . SER A 1 84 ? -21.961 11.814 13.349 1.00 86.31 84 SER A CA 1
ATOM 674 C C . SER A 1 84 ? -20.545 11.959 13.924 1.00 86.31 84 SER A C 1
ATOM 676 O O . SER A 1 84 ? -19.959 13.040 13.893 1.00 86.31 84 SER A O 1
ATOM 678 N N . ASP A 1 85 ? -19.982 10.880 14.467 1.00 85.75 85 ASP A N 1
ATOM 679 C CA . ASP A 1 85 ? -18.658 10.927 15.089 1.00 85.75 85 ASP A CA 1
ATOM 680 C C . ASP A 1 85 ? -17.545 10.832 14.039 1.00 85.75 85 ASP A C 1
ATOM 682 O O . ASP A 1 85 ? -16.501 11.470 14.200 1.00 85.75 85 ASP A O 1
ATOM 686 N N . LYS A 1 86 ? -17.787 10.122 12.923 1.00 84.50 86 LYS A N 1
ATOM 687 C CA . LYS A 1 86 ? -16.883 10.129 11.758 1.00 84.50 86 LYS A CA 1
ATOM 688 C C . LYS A 1 86 ? -16.736 11.527 11.173 1.00 84.50 86 LYS A C 1
ATOM 690 O O . LYS A 1 86 ? -15.612 11.971 10.958 1.00 84.50 86 LYS A O 1
ATOM 695 N N . GLU A 1 87 ? -17.846 12.229 10.949 1.00 83.56 87 GLU A N 1
ATOM 696 C CA . GLU A 1 87 ? -17.847 13.566 10.339 1.00 83.56 87 GLU A CA 1
ATOM 697 C C . GLU A 1 87 ? -17.025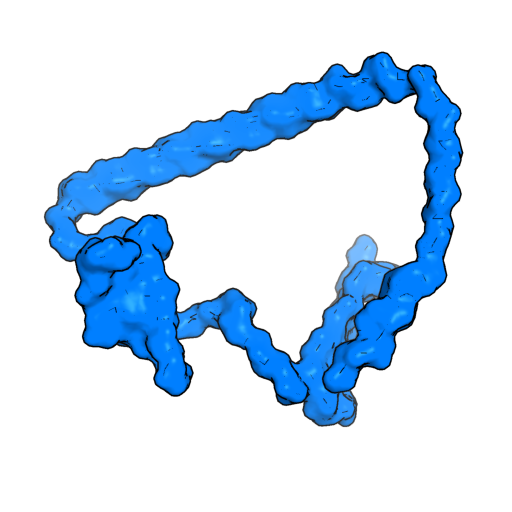 14.562 11.162 1.00 83.56 87 GLU A C 1
ATOM 699 O O . GLU A 1 87 ? -16.149 15.242 10.626 1.00 83.56 87 GLU A O 1
ATOM 704 N N . LYS A 1 88 ? -17.220 14.572 12.486 1.00 85.25 88 LYS A N 1
ATOM 705 C CA . LYS A 1 88 ? -16.440 15.415 13.406 1.00 85.25 88 LYS A CA 1
ATOM 706 C C . LYS A 1 88 ? -14.948 15.086 13.367 1.00 85.25 88 LYS A C 1
ATOM 708 O O . LYS A 1 88 ? -14.112 15.992 13.397 1.00 85.25 88 LYS A O 1
ATOM 713 N N . LEU A 1 89 ? -14.596 13.800 13.300 1.00 82.88 89 LEU A N 1
ATOM 714 C CA . LEU A 1 89 ? -13.202 13.365 13.197 1.00 82.88 89 LEU A CA 1
ATOM 715 C C . LEU A 1 89 ? -12.569 13.834 11.887 1.00 82.88 89 LEU A C 1
ATOM 717 O O . LEU A 1 89 ? -11.492 14.435 11.924 1.00 82.88 89 LEU A O 1
ATOM 721 N N . ILE A 1 90 ? -13.241 13.629 10.754 1.00 80.81 90 ILE A N 1
ATOM 722 C CA . ILE A 1 90 ? -12.760 14.053 9.433 1.00 80.81 90 ILE A CA 1
ATOM 723 C C . ILE A 1 90 ? -12.573 15.571 9.404 1.00 80.81 90 ILE A C 1
ATOM 725 O O . ILE A 1 90 ? -11.491 16.045 9.055 1.00 80.81 90 ILE A O 1
ATOM 729 N N . GLU A 1 91 ? -13.566 16.337 9.859 1.00 83.25 91 GLU A N 1
ATOM 730 C CA . GLU A 1 91 ? -13.493 17.799 9.898 1.00 83.25 91 GLU A CA 1
ATOM 731 C C . GLU A 1 91 ? -12.326 18.286 10.771 1.00 83.25 91 GLU A C 1
ATOM 733 O O . GLU A 1 91 ? -11.567 19.175 10.375 1.00 83.25 91 GLU A O 1
ATOM 738 N N . SER A 1 92 ? -12.119 17.663 11.936 1.00 80.56 92 SER A N 1
ATOM 739 C CA . SER A 1 92 ? -10.990 17.994 12.811 1.00 80.56 92 SER A CA 1
ATOM 740 C C . SER A 1 92 ? -9.632 17.682 12.170 1.00 80.56 92 SER A C 1
ATOM 742 O O . SER A 1 92 ? -8.669 18.425 12.369 1.00 80.56 92 SER A O 1
ATOM 744 N N . THR A 1 93 ? -9.548 16.608 11.380 1.00 79.88 93 THR A N 1
ATOM 745 C CA . THR A 1 93 ? -8.311 16.170 10.718 1.00 79.88 93 THR A CA 1
ATOM 746 C C . THR A 1 93 ? -7.984 17.084 9.539 1.00 79.88 93 THR A C 1
ATOM 748 O O . THR A 1 93 ? -6.841 17.516 9.391 1.00 79.88 93 THR A O 1
ATOM 751 N N . LEU A 1 94 ? -8.999 17.467 8.757 1.00 80.50 94 LEU A N 1
ATOM 752 C CA . LEU A 1 94 ? -8.875 18.445 7.677 1.00 80.50 94 LEU A CA 1
ATOM 753 C C . LEU A 1 94 ? -8.414 19.804 8.208 1.00 80.50 94 LEU A C 1
ATOM 755 O O . LEU A 1 94 ? -7.432 20.338 7.696 1.00 80.50 94 LEU A O 1
ATOM 759 N N . LYS A 1 95 ? -9.046 20.306 9.279 1.00 82.00 95 LYS A N 1
ATOM 760 C CA . LYS A 1 95 ? -8.664 21.570 9.935 1.00 82.00 95 LYS A CA 1
ATOM 761 C C . LYS A 1 95 ? -7.213 21.553 10.422 1.00 82.00 95 LYS A C 1
ATOM 763 O O . LYS A 1 95 ? -6.479 22.515 10.201 1.00 82.00 95 LYS A O 1
ATOM 768 N N . LYS A 1 96 ? -6.771 20.456 11.047 1.00 77.56 96 LYS A N 1
ATOM 769 C CA . LYS A 1 96 ? -5.369 20.292 11.475 1.00 77.56 96 LYS A CA 1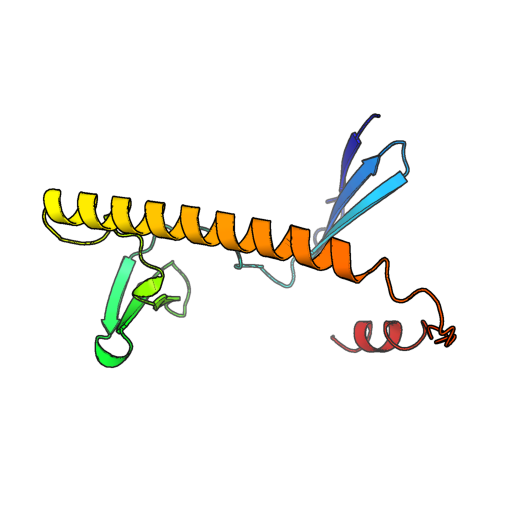
ATOM 770 C C . LYS A 1 96 ? -4.406 20.288 10.291 1.00 77.56 96 LYS A C 1
ATOM 772 O O . LYS A 1 96 ? -3.370 20.940 10.357 1.00 77.56 96 LYS A O 1
ATOM 777 N N . ASN A 1 97 ? -4.750 19.600 9.205 1.00 78.44 97 ASN A N 1
ATOM 778 C CA . ASN A 1 97 ? -3.905 19.543 8.015 1.00 78.44 97 ASN A CA 1
ATOM 779 C C . ASN A 1 97 ? -3.787 20.903 7.313 1.00 78.44 97 ASN A C 1
ATOM 781 O O . ASN A 1 97 ? -2.701 21.234 6.843 1.00 78.44 97 ASN A O 1
ATOM 785 N N . THR A 1 98 ? -4.857 21.704 7.255 1.00 80.38 98 THR A N 1
ATOM 786 C CA . THR A 1 98 ? -4.781 23.083 6.739 1.00 80.38 98 THR A CA 1
ATOM 787 C C . THR A 1 98 ? -3.894 23.963 7.612 1.00 80.38 98 THR A C 1
ATOM 789 O O . THR A 1 98 ? -2.997 24.608 7.083 1.00 80.38 98 THR A O 1
ATOM 792 N N . ILE A 1 99 ? -4.053 23.902 8.938 1.00 77.69 99 ILE A N 1
ATOM 793 C CA . ILE A 1 99 ? -3.221 24.672 9.876 1.00 77.69 99 ILE A CA 1
ATOM 794 C C . ILE A 1 99 ? -1.742 24.280 9.745 1.00 77.69 99 ILE A C 1
ATOM 796 O O . ILE A 1 99 ? -0.874 25.145 9.684 1.00 77.69 99 ILE A O 1
ATOM 800 N N . ASN A 1 100 ? -1.437 22.983 9.652 1.00 75.50 100 ASN A N 1
ATOM 801 C CA . ASN A 1 100 ? -0.059 22.521 9.477 1.00 75.50 100 ASN A CA 1
ATOM 802 C C . ASN A 1 100 ? 0.549 23.010 8.154 1.00 75.50 100 ASN A C 1
ATOM 804 O O . ASN A 1 100 ? 1.696 23.448 8.145 1.00 75.50 100 ASN A O 1
ATOM 808 N N . LYS A 1 101 ? -0.220 22.994 7.056 1.00 74.75 101 LYS A N 1
ATOM 809 C CA . LYS A 1 101 ? 0.228 23.533 5.761 1.00 74.75 101 LYS A CA 1
ATOM 810 C C . LYS A 1 101 ? 0.490 25.038 5.818 1.00 74.75 101 LYS A C 1
ATOM 812 O O . LYS A 1 101 ? 1.477 25.497 5.248 1.00 74.75 101 LYS A O 1
ATOM 817 N N . GLU A 1 102 ? -0.357 25.795 6.511 1.00 75.31 102 GLU A N 1
ATOM 818 C CA . GLU A 1 102 ? -0.163 27.235 6.719 1.00 75.31 102 GLU A CA 1
ATOM 819 C C . GLU A 1 102 ? 1.125 27.503 7.515 1.00 75.31 102 GLU A C 1
ATOM 821 O O . GLU A 1 102 ? 1.973 28.279 7.071 1.00 75.31 102 GLU A O 1
ATOM 826 N N . ILE A 1 103 ? 1.351 26.769 8.610 1.00 72.50 103 ILE A N 1
ATOM 827 C CA . ILE A 1 103 ? 2.576 26.870 9.419 1.00 72.50 103 ILE A CA 1
ATOM 828 C C . ILE A 1 103 ? 3.831 26.524 8.600 1.00 72.50 103 ILE A C 1
ATOM 830 O O . ILE A 1 103 ? 4.835 27.237 8.680 1.00 72.50 103 ILE A O 1
ATOM 834 N N . GLU A 1 104 ? 3.803 25.453 7.801 1.00 71.25 104 GLU A N 1
ATOM 835 C CA . GLU A 1 104 ? 4.926 25.094 6.922 1.00 71.25 104 GLU A CA 1
ATOM 836 C C . GLU A 1 104 ? 5.205 26.184 5.878 1.00 71.25 104 GLU A C 1
ATOM 838 O O . GLU A 1 104 ? 6.369 26.521 5.623 1.00 71.25 104 GLU A O 1
ATOM 843 N N . SER A 1 105 ? 4.154 26.790 5.320 1.00 68.06 105 SER A N 1
ATOM 844 C CA . SER A 1 105 ? 4.289 27.883 4.356 1.00 68.06 105 SER A CA 1
ATOM 845 C C . SER A 1 105 ? 4.907 29.145 4.981 1.00 68.06 105 SER A C 1
ATOM 847 O O . SER A 1 105 ? 5.835 29.716 4.399 1.00 68.06 105 SER A O 1
ATOM 849 N N . ASP A 1 106 ? 4.527 29.499 6.212 1.00 66.25 106 ASP A N 1
ATOM 850 C CA . ASP A 1 106 ? 5.068 30.644 6.962 1.00 66.25 106 ASP A CA 1
ATOM 851 C C . ASP A 1 106 ? 6.515 30.433 7.444 1.00 66.25 106 ASP A C 1
ATOM 853 O O . ASP A 1 106 ? 7.310 31.375 7.564 1.00 66.25 106 ASP A O 1
ATOM 857 N N . LEU A 1 107 ? 6.906 29.187 7.718 1.00 62.09 107 LEU A N 1
ATOM 858 C CA . LEU A 1 107 ? 8.289 28.844 8.061 1.00 62.09 107 LEU A CA 1
ATOM 859 C C . LEU A 1 107 ? 9.216 28.920 6.838 1.00 62.09 107 LEU A C 1
ATOM 861 O O . LEU A 1 107 ? 10.389 29.289 6.972 1.00 62.09 107 LEU A O 1
ATOM 865 N N . SER A 1 108 ? 8.701 28.609 5.646 1.00 60.06 108 SER A N 1
ATOM 866 C CA . SER A 1 108 ? 9.464 28.683 4.394 1.00 60.06 108 SER A CA 1
ATOM 867 C C . SER A 1 108 ? 9.776 30.129 3.971 1.00 60.06 108 SER A C 1
ATOM 869 O O . SER A 1 108 ? 10.887 30.413 3.512 1.00 60.06 108 SER A O 1
ATOM 871 N N . THR A 1 109 ? 8.861 31.073 4.215 1.00 58.53 109 THR A N 1
ATOM 872 C CA . THR A 1 109 ? 9.053 32.507 3.928 1.00 58.53 109 THR A CA 1
ATOM 873 C C . THR A 1 109 ? 10.023 33.178 4.906 1.00 58.53 109 THR A C 1
ATOM 875 O O . THR A 1 109 ? 10.817 34.024 4.490 1.00 58.53 109 THR A O 1
ATOM 878 N N . LYS A 1 110 ? 10.069 32.749 6.177 1.00 55.34 110 LYS A N 1
ATOM 879 C CA . LYS A 1 110 ? 11.061 33.232 7.164 1.00 55.34 110 LYS A CA 1
ATOM 880 C C . LYS A 1 110 ? 12.490 32.718 6.946 1.00 55.34 110 LYS A C 1
ATOM 882 O O . LYS A 1 110 ? 13.434 33.371 7.386 1.00 55.34 110 LYS A O 1
ATOM 887 N N . LYS A 1 111 ? 12.685 31.566 6.292 1.00 51.91 111 LYS A N 1
ATOM 888 C CA . LYS A 1 111 ? 14.037 31.070 5.959 1.00 51.91 111 LYS A CA 1
ATOM 889 C C . LYS A 1 111 ? 14.679 31.844 4.803 1.00 51.91 111 LYS A C 1
ATOM 891 O O . LYS A 1 111 ? 15.883 32.072 4.848 1.00 51.91 111 LYS A O 1
ATOM 896 N N . LYS A 1 112 ? 13.897 32.320 3.824 1.00 49.56 112 LYS A N 1
ATOM 897 C CA . LYS A 1 112 ? 14.417 33.158 2.724 1.00 49.56 112 LYS A CA 1
ATOM 898 C C . LYS A 1 112 ? 14.954 34.512 3.204 1.00 49.56 112 LYS A C 1
ATOM 900 O O . LYS A 1 112 ? 15.998 34.938 2.734 1.00 49.56 112 LYS A O 1
ATOM 905 N N . SER A 1 113 ? 14.329 35.134 4.204 1.00 47.91 113 SER A N 1
ATOM 906 C CA . SER A 1 113 ? 14.761 36.435 4.744 1.00 47.91 113 SER A CA 1
ATOM 907 C C . SER A 1 113 ? 15.978 36.383 5.683 1.00 47.91 113 SER A C 1
ATOM 909 O O . SER A 1 113 ? 16.470 37.431 6.099 1.00 47.91 113 SER A O 1
ATOM 911 N N . LYS A 1 114 ? 16.495 35.188 6.015 1.00 45.31 114 LYS A N 1
ATOM 912 C CA . LYS A 1 114 ? 17.721 35.021 6.819 1.00 45.31 114 LYS A CA 1
ATOM 913 C C . LYS A 1 114 ? 18.990 34.780 5.992 1.00 45.31 114 LYS A C 1
ATOM 915 O O . LYS A 1 114 ? 20.069 34.978 6.535 1.00 45.31 114 LYS A O 1
ATOM 920 N N . ASN A 1 115 ? 18.872 34.407 4.714 1.00 38.69 115 ASN A N 1
ATOM 921 C CA . ASN A 1 115 ? 20.031 34.172 3.841 1.00 38.69 115 ASN A CA 1
ATOM 922 C C . ASN A 1 115 ? 20.583 35.442 3.169 1.00 38.69 115 ASN A C 1
ATOM 924 O O . ASN A 1 115 ? 21.709 35.411 2.702 1.00 38.69 115 ASN A O 1
ATOM 928 N N . GLU A 1 116 ? 19.861 36.567 3.171 1.00 44.22 116 GLU A N 1
ATOM 929 C CA . GLU A 1 116 ? 20.350 37.841 2.600 1.00 44.22 116 GLU A CA 1
ATOM 930 C C . GLU A 1 116 ? 21.225 38.671 3.566 1.00 44.22 116 GLU A C 1
ATOM 932 O O . GLU A 1 116 ? 21.559 39.813 3.268 1.00 44.22 116 GLU A O 1
ATOM 937 N N . LYS A 1 117 ? 21.587 38.151 4.750 1.00 41.12 117 LYS A N 1
ATOM 938 C CA . LYS A 1 117 ? 22.379 38.907 5.748 1.00 41.12 117 LYS A CA 1
ATOM 939 C C . LYS A 1 117 ? 23.758 38.343 6.084 1.00 41.12 117 LYS A C 1
ATOM 941 O O . LYS A 1 117 ? 24.472 38.988 6.843 1.00 41.12 117 LYS A O 1
ATOM 946 N N . ASN A 1 118 ? 24.153 37.212 5.506 1.00 38.12 118 ASN A N 1
ATOM 947 C CA . ASN A 1 118 ? 25.469 36.616 5.741 1.00 38.12 118 ASN A CA 1
ATOM 948 C C . ASN A 1 118 ? 26.214 36.492 4.406 1.00 38.12 118 ASN A C 1
ATOM 950 O O . ASN A 1 118 ? 26.315 35.402 3.858 1.00 38.12 118 ASN A O 1
ATOM 954 N N . GLU A 1 119 ? 26.674 37.624 3.870 1.00 39.94 119 GLU A N 1
ATOM 955 C CA . GLU A 1 119 ? 27.443 37.694 2.615 1.00 39.94 119 GLU A CA 1
ATOM 956 C C . GLU A 1 119 ? 28.939 37.987 2.826 1.00 39.94 119 GLU A C 1
ATOM 958 O O . GLU A 1 119 ? 29.647 38.253 1.869 1.00 39.94 119 GLU A O 1
ATOM 963 N N . ASN A 1 120 ? 29.456 37.906 4.055 1.00 39.19 120 ASN A N 1
ATOM 964 C CA . ASN A 1 120 ? 30.890 38.037 4.313 1.00 39.19 120 ASN A CA 1
ATOM 965 C C . ASN A 1 120 ? 31.322 36.895 5.227 1.00 39.19 120 ASN A C 1
ATOM 967 O O . ASN A 1 120 ? 31.053 36.969 6.419 1.00 39.19 120 ASN A O 1
ATOM 971 N N . ASP A 1 121 ? 31.858 35.831 4.635 1.00 34.88 121 ASP A N 1
ATOM 972 C CA . ASP A 1 121 ? 32.954 34.995 5.148 1.00 34.88 121 ASP A CA 1
ATOM 973 C C . ASP A 1 121 ? 33.152 33.858 4.129 1.00 34.88 121 ASP A C 1
ATOM 975 O O . ASP A 1 121 ? 32.421 32.866 4.099 1.00 34.88 121 ASP A O 1
ATOM 979 N N . GLU A 1 122 ? 34.098 34.062 3.210 1.00 40.12 122 GLU A N 1
ATOM 980 C CA . GLU A 1 122 ? 34.558 33.044 2.267 1.00 40.12 122 GLU A CA 1
ATOM 981 C C . GLU A 1 122 ? 35.410 32.007 3.014 1.00 40.12 122 GLU A C 1
ATOM 983 O O . GLU A 1 122 ? 36.535 32.292 3.420 1.00 40.12 122 GLU A O 1
ATOM 988 N N . GLU A 1 123 ? 34.905 30.780 3.149 1.00 33.34 123 GLU A N 1
ATOM 989 C CA . GLU A 1 123 ? 35.748 29.598 3.340 1.00 33.34 123 GLU A CA 1
ATOM 990 C C . GLU A 1 123 ? 35.519 28.638 2.165 1.00 33.34 123 GLU A C 1
ATOM 992 O O . GLU A 1 123 ? 34.460 28.021 2.022 1.00 33.34 123 GLU A O 1
ATOM 997 N N . GLU A 1 124 ? 36.524 28.527 1.292 1.00 36.97 124 GLU A N 1
ATOM 998 C CA . GLU A 1 124 ? 36.589 27.505 0.249 1.00 36.97 124 GLU A CA 1
ATOM 999 C C . GLU A 1 124 ? 36.633 26.109 0.888 1.00 36.97 124 GLU A C 1
ATOM 1001 O O . GLU A 1 124 ? 37.631 25.707 1.487 1.00 36.97 124 GLU A O 1
ATOM 1006 N N . VAL A 1 125 ? 35.571 25.323 0.706 1.00 32.53 125 VAL A N 1
ATOM 1007 C CA . VAL A 1 125 ? 35.584 23.886 1.008 1.00 32.53 125 VAL A CA 1
ATOM 1008 C C . VAL A 1 125 ? 35.625 23.117 -0.311 1.00 32.53 125 VAL A C 1
ATOM 1010 O O . VAL A 1 125 ? 34.615 22.949 -0.992 1.00 32.53 125 VAL A O 1
ATOM 1013 N N . SER A 1 126 ? 36.817 22.649 -0.686 1.00 33.75 126 SER A N 1
ATOM 1014 C CA . SER A 1 126 ? 37.049 21.833 -1.882 1.00 33.75 126 SER A CA 1
ATOM 1015 C C . SER A 1 126 ? 36.296 20.495 -1.817 1.00 33.75 126 SER A C 1
ATOM 1017 O O . SER A 1 126 ? 36.475 19.713 -0.878 1.00 33.75 126 SER A O 1
ATOM 1019 N N . PHE A 1 127 ? 35.494 20.203 -2.841 1.00 31.55 127 PHE A N 1
ATOM 1020 C CA . PHE A 1 127 ? 34.681 18.993 -2.966 1.00 31.55 127 PHE A CA 1
ATOM 1021 C C . PHE A 1 127 ? 35.501 17.849 -3.591 1.00 31.55 127 PHE A C 1
ATOM 1023 O O . PHE A 1 127 ? 35.879 17.920 -4.757 1.00 31.55 127 PHE A O 1
ATOM 1030 N N . ASN A 1 128 ? 35.800 16.790 -2.828 1.00 44.19 128 ASN A N 1
ATOM 1031 C CA . ASN A 1 128 ? 36.575 15.640 -3.314 1.00 44.19 128 ASN A CA 1
ATOM 1032 C C . ASN A 1 128 ? 35.651 14.501 -3.793 1.00 44.19 128 ASN A C 1
ATOM 1034 O O . ASN A 1 128 ? 35.101 13.733 -3.003 1.00 44.19 128 ASN A O 1
ATOM 1038 N N . GLU A 1 129 ? 35.528 14.372 -5.114 1.00 41.72 129 GLU A N 1
ATOM 1039 C CA . GLU A 1 129 ? 34.609 13.490 -5.858 1.00 41.72 129 GLU A CA 1
ATOM 1040 C C . GLU A 1 129 ? 34.943 11.977 -5.765 1.00 41.72 129 GLU A C 1
ATOM 1042 O O . GLU A 1 129 ? 34.163 11.114 -6.165 1.00 41.72 129 GLU A O 1
ATOM 1047 N N . GLN A 1 130 ? 36.088 11.606 -5.182 1.00 41.00 130 GLN A N 1
ATOM 1048 C CA . GLN A 1 130 ? 36.612 10.230 -5.224 1.00 41.00 130 GLN A CA 1
ATOM 1049 C C . GLN A 1 130 ? 36.005 9.254 -4.197 1.00 41.00 130 GLN A C 1
ATOM 1051 O O . GLN A 1 130 ? 36.198 8.041 -4.320 1.00 41.00 130 GLN A O 1
ATOM 1056 N N . LEU A 1 131 ? 35.275 9.732 -3.182 1.00 37.34 131 LEU A N 1
ATOM 1057 C CA . LEU A 1 131 ? 34.804 8.866 -2.089 1.00 37.34 131 LEU A CA 1
ATOM 1058 C C . LEU A 1 131 ? 33.469 8.157 -2.373 1.00 37.34 131 LEU A C 1
ATOM 1060 O O . LEU A 1 131 ? 33.259 7.055 -1.861 1.00 37.34 131 LEU A O 1
ATOM 1064 N N . ASN A 1 132 ? 32.609 8.700 -3.241 1.00 38.81 132 ASN A N 1
ATOM 1065 C CA . ASN A 1 132 ? 31.311 8.074 -3.538 1.00 38.81 132 ASN A CA 1
ATOM 1066 C C . ASN A 1 132 ? 31.395 6.903 -4.532 1.00 38.81 132 ASN A C 1
ATOM 1068 O O . ASN A 1 132 ? 30.548 6.011 -4.503 1.00 38.81 132 ASN A O 1
ATOM 1072 N N . LEU A 1 133 ? 32.452 6.820 -5.346 1.00 40.47 133 LEU A N 1
ATOM 1073 C CA . LEU A 1 133 ? 32.614 5.742 -6.333 1.00 40.47 133 LEU A CA 1
ATOM 1074 C C . LEU A 1 133 ? 33.076 4.405 -5.721 1.00 40.47 133 LEU A C 1
ATOM 1076 O O . LEU A 1 133 ? 32.839 3.351 -6.307 1.00 40.47 133 LEU A O 1
ATOM 1080 N N . LYS A 1 134 ? 33.681 4.404 -4.522 1.00 37.44 134 LYS A N 1
ATOM 1081 C CA . LYS A 1 134 ? 34.115 3.157 -3.855 1.00 37.44 134 LYS A CA 1
ATOM 1082 C C . LYS A 1 134 ? 33.018 2.464 -3.047 1.00 37.44 134 LYS A C 1
ATOM 1084 O O . LYS A 1 134 ? 33.108 1.259 -2.836 1.00 37.44 134 LYS A O 1
ATOM 1089 N N . GLN A 1 135 ? 31.980 3.180 -2.612 1.00 38.78 135 GLN A N 1
ATOM 1090 C CA . GLN A 1 135 ? 30.869 2.556 -1.880 1.00 38.78 135 GLN A CA 1
ATOM 1091 C C . GLN A 1 135 ? 29.840 1.901 -2.812 1.00 38.78 135 GLN A C 1
ATOM 1093 O O . GLN A 1 135 ? 29.147 0.973 -2.397 1.00 38.78 135 GLN A O 1
ATOM 1098 N N . ALA A 1 136 ? 29.795 2.318 -4.082 1.00 41.31 136 ALA A N 1
ATOM 1099 C CA . ALA A 1 136 ? 28.923 1.730 -5.094 1.00 41.31 136 ALA A CA 1
ATOM 1100 C C . ALA A 1 136 ? 29.416 0.366 -5.625 1.00 41.31 136 ALA A C 1
ATOM 1102 O O . ALA A 1 136 ? 28.606 -0.409 -6.119 1.00 41.31 136 ALA A O 1
ATOM 1103 N N . SER A 1 137 ? 30.710 0.028 -5.498 1.00 39.91 137 SER A N 1
ATOM 1104 C CA . SER A 1 137 ? 31.273 -1.207 -6.082 1.00 39.91 137 SER A CA 1
ATOM 1105 C C . SER A 1 137 ? 31.369 -2.411 -5.134 1.00 39.91 137 SER A C 1
ATOM 1107 O O . SER A 1 137 ? 31.742 -3.497 -5.575 1.00 39.91 137 SER A O 1
ATOM 1109 N N . ILE A 1 138 ? 31.032 -2.258 -3.845 1.00 44.34 138 ILE A N 1
ATOM 1110 C CA . ILE A 1 138 ? 31.236 -3.310 -2.822 1.00 44.34 138 ILE A CA 1
ATOM 1111 C C . ILE A 1 138 ? 29.932 -4.008 -2.394 1.00 44.34 138 ILE A C 1
ATOM 1113 O O . ILE A 1 138 ? 29.964 -4.981 -1.647 1.00 44.34 138 ILE A O 1
ATOM 1117 N N . ARG A 1 139 ? 28.770 -3.608 -2.913 1.00 41.12 139 ARG A N 1
ATOM 1118 C CA . ARG A 1 139 ? 27.532 -4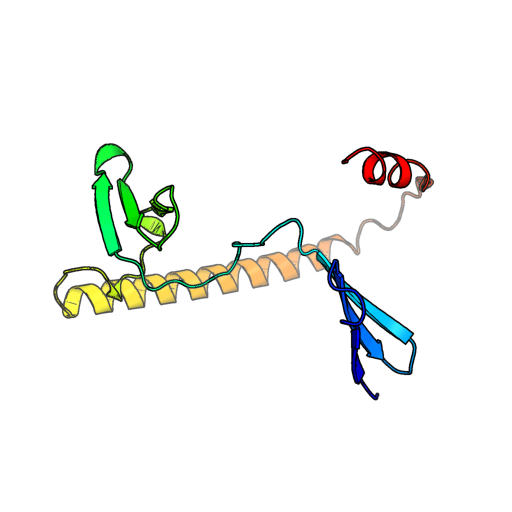.379 -2.714 1.00 41.12 139 ARG A CA 1
ATOM 1119 C C . ARG A 1 139 ? 27.296 -5.304 -3.905 1.00 41.12 139 ARG A C 1
ATOM 1121 O O . ARG A 1 139 ? 26.526 -4.972 -4.799 1.00 41.12 139 ARG A O 1
ATOM 1128 N N . ARG A 1 140 ? 28.011 -6.431 -3.913 1.00 43.00 140 ARG A N 1
ATOM 1129 C CA . ARG A 1 140 ? 27.518 -7.665 -4.541 1.00 43.00 140 ARG A CA 1
ATOM 1130 C C . ARG A 1 140 ? 26.646 -8.409 -3.543 1.00 43.00 140 ARG A C 1
ATOM 1132 O O . ARG A 1 140 ? 26.995 -8.364 -2.342 1.00 43.00 140 ARG A O 1
#